Protein AF-A0A370H7X9-F1 (afdb_monomer)

Sequence (72 aa):
MVATRWVDENDPNQKRAEWEANWFAAAFLMPATAFQQALATRGSLKSVANFFGVSARAAEVRLETLGSAELI

Organism: NCBI:txid186651

Foldseek 3Di:
DFPDDDQDPVDPVSVVVRVVVLVVVLCVLQPLVNLVVCCVVPVDLCSSCVVSVHDSVSSVVSCVVNVVVVPD

Radius of gyration: 13.51 Å; Cα contacts (8 Å, |Δi|>4): 49; chains: 1; bounding box: 34×25×32 Å

pLDDT: mean 86.06, std 14.92, range [35.0, 97.5]

Structure (mmCIF, N/CA/C/O backbone):
data_AF-A0A370H7X9-F1
#
_entry.id   AF-A0A370H7X9-F1
#
loop_
_atom_site.group_PDB
_atom_site.id
_atom_site.type_symbol
_atom_site.label_atom_id
_atom_site.label_alt_id
_atom_site.label_comp_id
_atom_site.label_asym_id
_atom_site.label_entity_id
_atom_site.label_seq_id
_atom_site.pdbx_PDB_ins_code
_atom_site.Cartn_x
_atom_site.Cartn_y
_atom_site.Cartn_z
_atom_site.occupancy
_atom_site.B_iso_or_equiv
_atom_site.auth_seq_id
_atom_site.auth_comp_id
_atom_site.auth_asym_id
_atom_site.auth_atom_id
_atom_site.pdbx_PDB_model_num
ATOM 1 N N . MET A 1 1 ? 5.201 -0.518 0.138 1.00 53.72 1 MET A N 1
ATOM 2 C CA . MET A 1 1 ? 5.401 -1.880 -0.393 1.00 53.72 1 MET A CA 1
ATOM 3 C C . MET A 1 1 ? 6.482 -1.784 -1.425 1.00 53.72 1 MET A C 1
ATOM 5 O O . MET A 1 1 ? 6.478 -0.802 -2.150 1.00 53.72 1 MET A O 1
ATOM 9 N N . VAL A 1 2 ? 7.443 -2.696 -1.396 1.00 58.16 2 VAL A N 1
ATOM 10 C CA . VAL A 1 2 ? 8.547 -2.689 -2.351 1.00 58.16 2 VAL A CA 1
ATOM 11 C C . VAL A 1 2 ? 8.749 -4.131 -2.785 1.00 58.16 2 VAL A C 1
ATOM 13 O O . VAL A 1 2 ? 8.952 -4.997 -1.933 1.00 58.16 2 VAL A O 1
ATOM 16 N N . ALA A 1 3 ? 8.635 -4.396 -4.081 1.00 57.47 3 ALA A N 1
ATOM 17 C CA . ALA A 1 3 ? 8.937 -5.691 -4.674 1.00 57.47 3 ALA A CA 1
ATOM 18 C C . ALA A 1 3 ? 10.463 -5.880 -4.784 1.00 57.47 3 ALA A C 1
ATOM 20 O O . ALA A 1 3 ? 11.027 -5.952 -5.867 1.00 57.47 3 ALA A O 1
ATOM 21 N N . THR A 1 4 ? 11.171 -5.928 -3.656 1.00 61.78 4 THR A N 1
ATOM 22 C CA . THR A 1 4 ? 12.635 -6.037 -3.642 1.00 61.78 4 THR A CA 1
ATOM 23 C C . THR A 1 4 ? 13.097 -7.484 -3.619 1.00 61.78 4 THR A C 1
ATOM 25 O O . THR A 1 4 ? 13.311 -8.069 -2.557 1.00 61.78 4 THR A O 1
ATOM 28 N N . ARG A 1 5 ? 13.356 -8.039 -4.803 1.00 60.31 5 ARG A N 1
ATOM 29 C CA . ARG A 1 5 ? 14.571 -8.833 -5.039 1.00 60.31 5 ARG A CA 1
ATOM 30 C C . ARG A 1 5 ? 14.715 -9.058 -6.546 1.00 60.31 5 ARG A C 1
ATOM 32 O O . ARG A 1 5 ? 13.848 -9.705 -7.114 1.00 60.31 5 ARG A O 1
ATOM 39 N N . TRP A 1 6 ? 15.813 -8.571 -7.138 1.00 65.88 6 TRP A N 1
ATOM 40 C CA . TRP A 1 6 ? 16.232 -8.763 -8.545 1.00 65.88 6 TRP A CA 1
ATOM 41 C C . TRP A 1 6 ? 15.661 -7.792 -9.598 1.00 65.88 6 TRP A C 1
ATOM 43 O O . TRP A 1 6 ? 15.212 -8.235 -10.647 1.00 65.88 6 TRP A O 1
ATOM 53 N N . VAL A 1 7 ? 15.719 -6.479 -9.354 1.00 69.38 7 VAL A N 1
ATOM 54 C CA . VAL A 1 7 ? 15.567 -5.470 -10.420 1.00 69.38 7 VAL A CA 1
ATOM 55 C C . VAL A 1 7 ? 16.951 -4.924 -10.760 1.00 69.38 7 VAL A C 1
ATOM 57 O O . VAL A 1 7 ? 17.663 -4.466 -9.867 1.00 69.38 7 VAL A O 1
ATOM 60 N N . ASP A 1 8 ? 17.348 -4.989 -12.030 1.00 81.12 8 ASP A N 1
ATOM 61 C CA . ASP A 1 8 ? 18.476 -4.197 -12.529 1.00 81.12 8 ASP A CA 1
ATOM 62 C C . ASP A 1 8 ? 18.018 -2.746 -12.706 1.00 81.12 8 ASP A C 1
ATOM 64 O O . ASP A 1 8 ? 17.215 -2.430 -13.585 1.00 81.12 8 ASP A O 1
ATOM 68 N N . GLU A 1 9 ? 18.537 -1.843 -11.874 1.00 80.94 9 GLU A N 1
ATOM 69 C CA . GLU A 1 9 ? 18.214 -0.420 -11.957 1.00 80.94 9 GLU A CA 1
ATOM 70 C C . GLU A 1 9 ? 18.692 0.224 -13.269 1.00 80.94 9 GLU A C 1
ATOM 72 O O . GLU A 1 9 ? 18.247 1.315 -13.613 1.00 80.94 9 GLU A O 1
ATOM 77 N N . ASN A 1 10 ? 19.568 -0.404 -14.046 1.00 86.94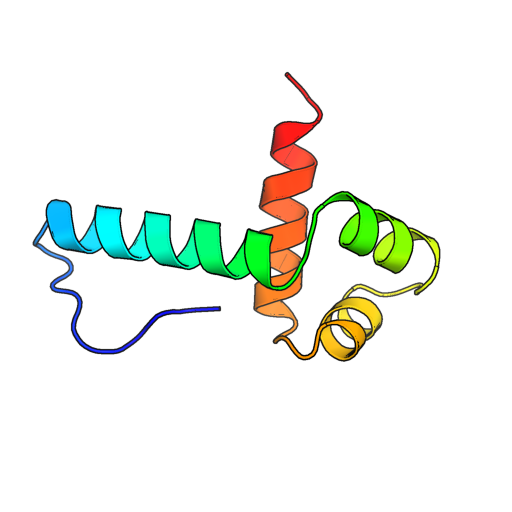 10 ASN A N 1
ATOM 78 C CA . ASN A 1 10 ? 19.967 0.123 -15.351 1.00 86.94 10 ASN A CA 1
ATOM 79 C C . ASN A 1 10 ? 19.049 -0.354 -16.484 1.00 86.94 10 ASN A C 1
ATOM 81 O O . ASN A 1 10 ? 19.114 0.199 -17.582 1.00 86.94 10 ASN A O 1
ATOM 85 N N . ASP A 1 11 ? 18.160 -1.317 -16.221 1.00 90.44 11 ASP A N 1
ATOM 86 C CA . ASP A 1 11 ? 17.196 -1.821 -17.194 1.00 90.44 11 ASP A CA 1
ATOM 87 C C . ASP A 1 11 ? 15.866 -1.041 -17.105 1.00 90.44 11 ASP A C 1
ATOM 89 O O . ASP A 1 11 ? 15.108 -1.176 -16.134 1.00 90.44 11 ASP A O 1
ATOM 93 N N . PRO A 1 12 ? 15.526 -0.227 -18.122 1.00 90.56 12 PRO A N 1
ATOM 94 C CA . PRO A 1 12 ? 14.289 0.547 -18.121 1.00 90.56 12 PRO A CA 1
ATOM 95 C C . PRO A 1 12 ? 13.024 -0.329 -18.110 1.00 90.56 12 PRO A C 1
ATOM 97 O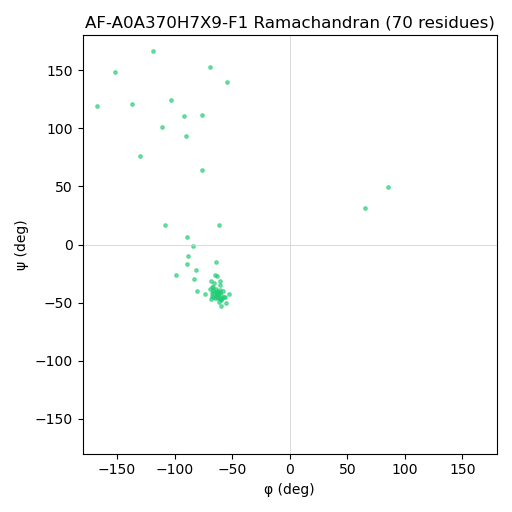 O . PRO A 1 12 ? 11.994 0.107 -17.589 1.00 90.56 12 PRO A O 1
ATOM 100 N N . ASN A 1 13 ? 13.078 -1.555 -18.641 1.00 92.00 13 ASN A N 1
ATOM 101 C CA . ASN A 1 13 ? 11.925 -2.456 -18.658 1.00 92.00 13 ASN A CA 1
ATOM 102 C C . ASN A 1 13 ? 11.645 -3.022 -17.266 1.00 92.00 13 ASN A C 1
ATOM 104 O O . ASN A 1 13 ? 10.489 -3.049 -16.842 1.00 92.00 13 ASN A O 1
ATOM 108 N N . GLN A 1 14 ? 12.686 -3.423 -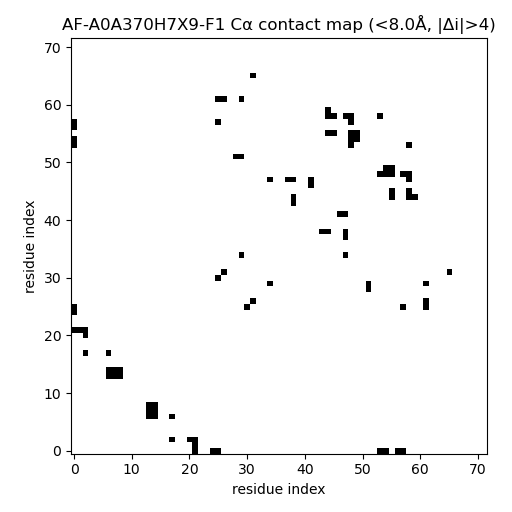16.531 1.00 89.56 14 GLN A N 1
ATOM 109 C CA . GLN A 1 14 ? 12.523 -3.931 -15.166 1.00 89.56 14 GLN A CA 1
ATOM 110 C C . GLN A 1 14 ? 12.047 -2.832 -14.213 1.00 89.56 14 GLN A C 1
ATOM 112 O O . GLN A 1 14 ? 11.139 -3.071 -13.421 1.00 89.56 14 GLN A O 1
ATOM 117 N N . LYS A 1 15 ? 12.559 -1.603 -14.357 1.00 88.69 15 LYS A N 1
ATOM 118 C CA . LYS A 1 15 ? 12.057 -0.426 -13.624 1.00 88.69 15 LYS A CA 1
ATOM 119 C C . LYS A 1 15 ? 10.566 -0.188 -13.845 1.00 88.69 15 LYS A C 1
ATOM 121 O O . LYS A 1 15 ? 9.822 0.061 -12.897 1.00 88.69 15 LYS A O 1
ATOM 126 N N . ARG A 1 16 ? 10.115 -0.269 -15.100 1.00 89.06 16 ARG A N 1
ATOM 127 C CA . ARG A 1 16 ? 8.694 -0.133 -15.434 1.00 89.06 16 ARG A CA 1
ATOM 128 C C . ARG A 1 16 ? 7.870 -1.271 -14.834 1.00 89.06 16 ARG A C 1
ATOM 130 O O . ARG A 1 16 ? 6.841 -0.998 -14.226 1.00 89.06 16 ARG A O 1
ATOM 137 N N . ALA A 1 17 ? 8.332 -2.513 -14.963 1.00 90.56 17 ALA A N 1
ATOM 138 C CA . ALA A 1 17 ? 7.648 -3.678 -14.408 1.00 90.56 17 ALA A CA 1
ATOM 139 C C . ALA A 1 17 ? 7.522 -3.596 -12.877 1.00 90.56 17 ALA A C 1
ATOM 141 O O . ALA A 1 17 ? 6.461 -3.889 -12.330 1.00 90.56 17 ALA A O 1
ATOM 142 N N . GLU A 1 18 ? 8.568 -3.143 -12.180 1.00 87.75 18 GLU A N 1
ATOM 143 C CA . GLU A 1 18 ? 8.528 -2.910 -10.735 1.00 87.75 18 GLU A CA 1
ATOM 144 C C . GLU A 1 18 ? 7.506 -1.828 -10.366 1.00 87.75 18 GLU A C 1
ATOM 146 O O . GLU A 1 18 ? 6.712 -2.009 -9.438 1.00 87.75 18 GLU A O 1
ATOM 151 N N . TRP A 1 19 ? 7.488 -0.712 -11.099 1.00 88.94 19 TRP A N 1
ATOM 152 C CA . TRP A 1 19 ? 6.507 0.350 -10.884 1.00 88.94 19 TRP A CA 1
ATOM 153 C C . TRP A 1 19 ? 5.068 -0.153 -11.088 1.00 88.94 19 TRP A C 1
ATOM 155 O O . TRP A 1 19 ? 4.220 0.070 -10.220 1.00 88.94 19 TRP A O 1
ATOM 165 N N . GLU A 1 20 ? 4.801 -0.892 -12.171 1.00 90.75 20 GLU A N 1
ATOM 166 C CA . GLU A 1 20 ? 3.483 -1.477 -12.467 1.00 90.75 20 GLU A CA 1
ATOM 167 C C . GLU A 1 20 ? 3.066 -2.499 -11.396 1.00 90.75 20 GLU A C 1
ATOM 169 O O . GLU A 1 20 ? 1.923 -2.482 -10.930 1.00 90.75 20 GLU A O 1
ATOM 174 N N . ALA A 1 21 ? 3.996 -3.340 -10.934 1.00 90.56 21 ALA A N 1
ATOM 175 C CA . ALA A 1 21 ? 3.749 -4.311 -9.871 1.00 90.56 21 ALA A CA 1
ATOM 176 C C . ALA A 1 21 ? 3.418 -3.631 -8.534 1.00 90.56 21 ALA A C 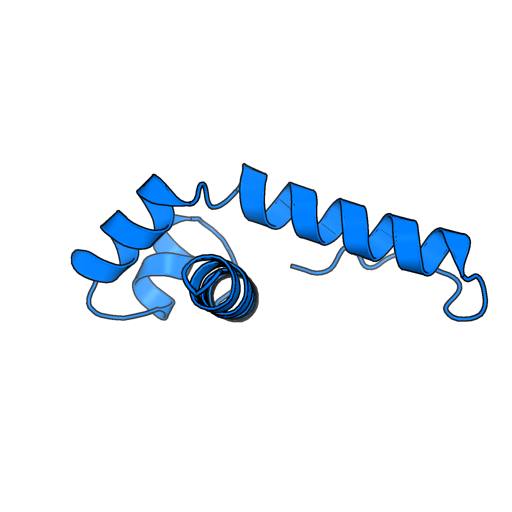1
ATOM 178 O O . ALA A 1 21 ? 2.474 -4.032 -7.848 1.00 90.56 21 ALA A O 1
ATOM 179 N N . ASN A 1 22 ? 4.149 -2.573 -8.172 1.00 87.56 22 ASN A N 1
ATOM 180 C CA . ASN A 1 22 ? 3.887 -1.798 -6.961 1.00 87.56 22 ASN A CA 1
ATOM 181 C C . ASN A 1 22 ? 2.544 -1.049 -7.045 1.00 87.56 22 ASN A C 1
ATOM 183 O O . ASN A 1 22 ? 1.793 -1.039 -6.064 1.00 87.56 22 ASN A O 1
ATOM 187 N N . TRP A 1 23 ? 2.207 -0.469 -8.205 1.00 90.50 23 TRP A N 1
ATOM 188 C CA . TRP A 1 23 ? 0.904 0.159 -8.456 1.00 90.50 23 TRP A CA 1
ATOM 189 C C . TRP A 1 23 ? -0.243 -0.848 -8.304 1.00 90.50 23 TRP A C 1
ATOM 191 O O . TRP A 1 23 ? -1.202 -0.592 -7.567 1.00 90.50 23 TRP A O 1
ATOM 201 N N . PHE A 1 24 ? -0.110 -2.023 -8.925 1.00 93.31 24 PHE A N 1
ATOM 202 C CA . PHE A 1 24 ? -1.093 -3.099 -8.833 1.00 93.31 24 PHE A CA 1
ATOM 203 C C . PHE A 1 24 ? -1.261 -3.585 -7.390 1.00 93.31 24 PHE A C 1
ATOM 205 O O . PHE A 1 24 ? -2.383 -3.645 -6.889 1.00 93.31 24 PHE A O 1
ATOM 212 N N . ALA A 1 25 ? -0.161 -3.871 -6.688 1.00 91.31 25 ALA A N 1
ATOM 213 C CA . ALA A 1 25 ? -0.198 -4.341 -5.305 1.00 91.31 25 ALA A CA 1
ATOM 214 C C . ALA A 1 25 ? -0.880 -3.329 -4.375 1.00 91.31 25 ALA A C 1
ATOM 216 O O . ALA A 1 25 ? -1.716 -3.709 -3.555 1.00 91.31 25 ALA A O 1
ATOM 217 N N . ALA A 1 26 ? -0.578 -2.035 -4.521 1.00 91.94 26 ALA A N 1
ATOM 218 C CA . ALA A 1 26 ? -1.207 -0.990 -3.722 1.00 91.94 26 ALA A CA 1
ATOM 219 C C . ALA A 1 26 ? -2.724 -0.924 -3.955 1.00 91.94 26 ALA A C 1
ATOM 221 O O . ALA A 1 26 ? -3.487 -0.823 -2.994 1.00 91.94 26 ALA A O 1
ATOM 222 N N . ALA A 1 27 ? -3.171 -1.017 -5.209 1.00 92.69 27 ALA A N 1
ATOM 223 C CA . ALA A 1 27 ? -4.593 -1.014 -5.543 1.00 92.69 27 ALA A CA 1
ATOM 224 C C . ALA A 1 27 ? -5.316 -2.289 -5.084 1.00 92.69 27 ALA A C 1
ATOM 226 O O . ALA A 1 27 ? -6.445 -2.204 -4.600 1.00 92.69 27 ALA A O 1
ATOM 227 N N . PHE A 1 28 ? -4.658 -3.443 -5.198 1.00 95.19 28 PHE A N 1
ATOM 228 C CA . PHE A 1 28 ? -5.188 -4.738 -4.781 1.00 95.19 28 PHE A CA 1
ATOM 229 C C . PHE A 1 28 ? -5.364 -4.823 -3.260 1.00 95.19 28 PHE A C 1
ATOM 231 O O . PHE A 1 28 ? -6.403 -5.259 -2.772 1.00 95.19 28 PHE A O 1
ATOM 238 N N . LEU A 1 29 ? -4.364 -4.372 -2.501 1.00 96.06 29 LEU A N 1
ATOM 239 C CA . LEU A 1 29 ? -4.359 -4.468 -1.040 1.00 96.06 29 LEU A CA 1
ATOM 240 C C . LEU A 1 29 ? -5.131 -3.341 -0.359 1.00 96.06 29 LEU A C 1
ATOM 242 O O . LEU A 1 29 ? -5.670 -3.533 0.726 1.00 96.06 29 LEU A O 1
ATOM 246 N N . MET A 1 30 ? -5.186 -2.165 -0.984 1.00 96.38 30 MET A N 1
ATOM 247 C CA . MET A 1 30 ? -5.883 -0.990 -0.467 1.00 96.38 30 MET A CA 1
ATOM 248 C C . MET A 1 30 ? -6.801 -0.400 -1.549 1.00 96.38 30 MET A C 1
ATOM 250 O O . MET A 1 30 ? -6.471 0.630 -2.156 1.00 96.38 30 MET A O 1
ATOM 254 N N . PRO A 1 31 ? -7.966 -1.023 -1.814 1.00 96.38 31 PRO A N 1
ATOM 255 C CA . PRO A 1 31 ? -8.943 -0.495 -2.763 1.00 96.38 31 PRO A CA 1
ATOM 256 C C . PRO A 1 31 ? -9.333 0.945 -2.414 1.00 96.38 31 PRO A C 1
ATOM 258 O O . PRO A 1 31 ? -9.486 1.272 -1.240 1.00 96.38 31 PRO A O 1
ATOM 261 N N . ALA A 1 32 ? -9.486 1.811 -3.421 1.00 94.88 32 ALA A N 1
ATOM 262 C CA . ALA A 1 32 ? -9.597 3.262 -3.220 1.00 94.88 32 ALA A CA 1
ATOM 263 C C . ALA A 1 32 ? -10.735 3.656 -2.261 1.00 94.88 32 ALA A C 1
ATOM 265 O O . ALA A 1 32 ? -10.501 4.346 -1.271 1.00 94.88 32 ALA A O 1
ATOM 266 N N . THR A 1 33 ? -11.939 3.134 -2.501 1.00 94.69 33 THR A N 1
ATOM 267 C CA . THR A 1 33 ? -13.131 3.418 -1.689 1.00 94.69 33 THR A CA 1
ATOM 268 C C . THR A 1 33 ? -12.975 2.934 -0.248 1.00 94.69 33 THR A C 1
ATOM 270 O O . THR A 1 33 ? -13.235 3.681 0.693 1.00 94.69 33 THR A O 1
ATOM 273 N N . ALA A 1 34 ? -12.485 1.705 -0.057 1.00 96.25 34 ALA A N 1
ATOM 274 C CA . ALA A 1 34 ? -12.232 1.141 1.266 1.00 96.25 34 ALA A CA 1
ATOM 275 C C . ALA A 1 34 ? -11.138 1.919 2.017 1.00 96.25 34 ALA A C 1
ATOM 277 O O . ALA A 1 34 ? -11.242 2.132 3.224 1.00 96.25 34 ALA A O 1
ATOM 278 N N . PHE A 1 35 ? -10.095 2.365 1.314 1.00 95.94 35 PHE A N 1
ATOM 279 C CA . PHE A 1 35 ? -9.000 3.137 1.893 1.00 95.94 35 PHE A CA 1
ATOM 280 C C . PHE A 1 35 ? -9.460 4.527 2.350 1.00 95.94 35 PHE A C 1
ATOM 282 O O . PHE A 1 35 ? -9.159 4.928 3.473 1.00 95.94 35 PHE A O 1
ATOM 289 N N . GLN A 1 36 ? -10.258 5.229 1.540 1.00 94.38 36 GLN A N 1
ATOM 290 C CA . GLN A 1 36 ? -10.855 6.520 1.909 1.00 94.38 36 GLN A CA 1
ATOM 291 C C . GLN A 1 36 ? -11.808 6.399 3.104 1.00 94.38 36 GLN A C 1
ATOM 293 O O . GLN A 1 36 ? -11.735 7.194 4.041 1.00 94.38 36 GLN A O 1
ATOM 298 N N . GLN A 1 37 ? -12.653 5.366 3.129 1.00 95.56 37 GLN A N 1
ATOM 299 C CA . GLN A 1 37 ? -13.518 5.086 4.279 1.00 95.56 37 GLN A CA 1
ATOM 300 C C . GLN A 1 37 ? -12.702 4.792 5.542 1.00 95.56 37 GLN A C 1
ATOM 302 O O . GLN A 1 37 ? -13.021 5.286 6.625 1.00 95.56 37 GLN A O 1
ATOM 307 N N . ALA A 1 38 ? -11.622 4.016 5.418 1.00 95.81 38 ALA A N 1
ATOM 308 C CA . ALA A 1 38 ? -10.725 3.739 6.530 1.00 95.81 38 ALA A CA 1
ATOM 309 C C . ALA A 1 38 ? -10.045 5.019 7.040 1.00 95.81 38 ALA A C 1
ATOM 311 O O . ALA A 1 38 ? -9.962 5.194 8.250 1.00 95.81 38 ALA A O 1
ATOM 312 N N . LEU A 1 39 ? -9.620 5.932 6.162 1.00 93.62 39 LEU A N 1
ATOM 313 C CA . LEU A 1 39 ? -9.067 7.235 6.555 1.00 93.62 39 LEU A CA 1
ATOM 314 C C . LEU A 1 39 ? -10.082 8.108 7.298 1.00 93.62 39 LEU A C 1
ATOM 316 O O . LEU A 1 39 ? -9.736 8.715 8.307 1.00 93.62 39 LEU A O 1
ATOM 320 N N . ALA A 1 40 ? -11.331 8.144 6.832 1.00 92.75 40 ALA A N 1
ATOM 321 C CA . ALA A 1 40 ? -12.388 8.929 7.467 1.00 92.75 40 ALA A CA 1
ATOM 322 C C . ALA A 1 40 ? -12.788 8.382 8.850 1.00 92.75 40 ALA A C 1
ATOM 324 O O . ALA A 1 40 ? -13.188 9.140 9.730 1.00 92.75 40 ALA A O 1
ATOM 325 N N . THR A 1 41 ? -12.688 7.065 9.050 1.00 94.38 41 THR A N 1
ATOM 326 C CA . THR A 1 41 ? -13.151 6.389 10.277 1.00 94.38 41 THR A CA 1
ATOM 327 C C . THR A 1 41 ? -12.037 6.100 11.280 1.00 94.38 41 THR A C 1
ATOM 329 O O . THR A 1 41 ? -12.291 6.001 12.481 1.00 94.38 41 THR A O 1
ATOM 332 N N . ARG A 1 42 ? -10.790 5.958 10.823 1.00 87.12 42 ARG A N 1
ATOM 333 C CA . ARG A 1 42 ? -9.628 5.641 11.657 1.00 87.12 42 ARG A CA 1
ATOM 334 C C . ARG A 1 42 ? -8.742 6.876 11.698 1.00 87.12 42 ARG A C 1
ATOM 336 O O . ARG A 1 42 ? -7.981 7.118 10.774 1.00 87.12 42 ARG A O 1
ATOM 343 N N . GLY A 1 43 ? -8.810 7.632 12.792 1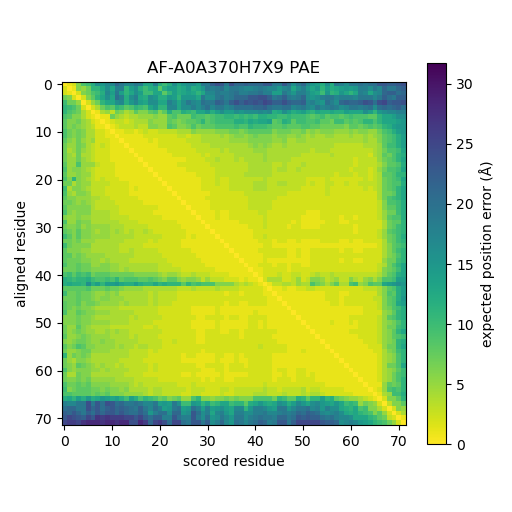.00 84.62 43 GLY A N 1
ATOM 344 C CA . GLY A 1 43 ? -8.168 8.947 12.963 1.00 84.62 43 GLY A CA 1
ATOM 345 C C . GLY A 1 43 ? -6.632 9.021 12.867 1.00 84.62 43 GLY A C 1
ATOM 346 O O . GLY A 1 43 ? -6.051 9.999 13.323 1.00 84.62 43 GLY A O 1
ATOM 347 N N . SER A 1 44 ? -5.945 8.012 12.321 1.00 92.94 44 SER A N 1
ATOM 348 C CA . SER A 1 44 ? -4.535 8.107 11.935 1.00 92.94 44 SER A CA 1
ATOM 349 C C . SER A 1 44 ? -4.192 7.156 10.783 1.00 92.94 44 SER A C 1
ATOM 351 O O . SER A 1 44 ? -4.704 6.035 10.709 1.00 92.94 44 SER A O 1
ATOM 353 N N . LEU A 1 45 ? -3.233 7.554 9.940 1.00 94.12 45 LEU A N 1
ATOM 354 C CA . LEU A 1 45 ? -2.726 6.727 8.839 1.00 94.12 45 LEU A CA 1
ATOM 355 C C . LEU A 1 45 ? -2.094 5.412 9.328 1.00 94.12 45 LEU A C 1
ATOM 357 O O . LEU A 1 45 ? -2.205 4.382 8.669 1.00 94.12 45 LEU A O 1
ATOM 361 N N . LYS A 1 46 ? -1.497 5.411 10.527 1.00 95.81 46 LYS A N 1
ATOM 362 C CA . LYS A 1 46 ? -0.966 4.198 11.168 1.00 95.81 46 LYS A CA 1
ATOM 363 C C . LYS A 1 46 ? -2.074 3.183 11.464 1.00 95.81 46 LYS A C 1
ATOM 365 O O . LYS A 1 46 ? -1.904 1.994 11.207 1.00 95.81 46 LYS A O 1
ATOM 370 N N . SER A 1 47 ? -3.220 3.645 11.965 1.00 96.38 47 SER A N 1
ATOM 371 C CA . SER A 1 47 ? -4.384 2.785 12.204 1.00 96.38 47 SER A CA 1
ATOM 372 C C . SER A 1 47 ? -4.973 2.232 10.904 1.00 96.38 47 SER A C 1
ATOM 374 O O . SER A 1 47 ? -5.465 1.105 10.896 1.00 96.38 47 SER A O 1
ATOM 376 N N . VAL A 1 48 ? -4.905 2.996 9.809 1.00 96.88 48 VAL A N 1
ATOM 377 C CA . VAL A 1 48 ? -5.294 2.540 8.465 1.00 96.88 48 VAL A CA 1
ATOM 378 C C . VAL A 1 48 ? -4.323 1.483 7.935 1.00 96.88 48 VAL A C 1
ATOM 380 O O . VAL A 1 48 ? -4.762 0.424 7.499 1.00 96.88 48 VAL A O 1
ATOM 383 N N . ALA A 1 49 ? -3.012 1.712 8.041 1.00 96.94 49 ALA A N 1
ATOM 384 C CA . ALA A 1 49 ? -1.995 0.742 7.631 1.00 96.94 49 ALA A CA 1
ATOM 385 C C . ALA A 1 49 ? -2.156 -0.600 8.366 1.00 96.94 49 ALA A C 1
ATOM 387 O O . ALA A 1 49 ? -2.173 -1.657 7.735 1.00 96.94 49 ALA A O 1
ATOM 388 N N . ASN A 1 50 ? -2.379 -0.548 9.684 1.00 97.06 50 ASN A N 1
ATOM 389 C CA . ASN A 1 50 ? -2.654 -1.732 10.497 1.00 97.06 50 ASN A CA 1
ATOM 390 C C . ASN A 1 50 ? -3.925 -2.468 10.048 1.00 97.06 50 ASN A C 1
ATOM 392 O O . ASN A 1 50 ? -3.943 -3.694 10.043 1.00 97.06 50 ASN A O 1
ATOM 396 N N . PHE A 1 51 ? -4.979 -1.739 9.665 1.00 97.50 51 PHE A N 1
ATOM 397 C CA . PHE A 1 51 ? -6.229 -2.337 9.189 1.00 97.50 51 PHE A CA 1
ATOM 398 C C . PHE A 1 51 ? -6.046 -3.119 7.883 1.00 97.50 51 PHE A C 1
ATOM 400 O O . PHE A 1 51 ? -6.589 -4.210 7.753 1.00 97.50 51 PHE A O 1
ATOM 407 N N . PHE A 1 52 ? -5.250 -2.595 6.950 1.00 96.31 52 PHE A N 1
ATOM 408 C CA . PHE A 1 52 ? -4.944 -3.272 5.685 1.00 96.31 52 PHE A CA 1
ATOM 409 C C . PHE A 1 52 ? -3.788 -4.280 5.783 1.00 96.31 52 PHE A C 1
ATOM 411 O O . PHE A 1 52 ? -3.451 -4.917 4.789 1.00 96.31 52 PHE A O 1
ATOM 418 N N . GLY A 1 53 ? -3.164 -4.437 6.956 1.00 96.69 53 GLY A N 1
ATOM 419 C CA . GLY A 1 53 ? -2.032 -5.350 7.138 1.00 96.69 53 GLY A CA 1
ATOM 420 C C . GLY A 1 53 ? -0.785 -4.942 6.346 1.00 96.69 53 GLY A C 1
ATOM 421 O O . GLY A 1 53 ? -0.024 -5.800 5.904 1.00 96.69 53 GLY A O 1
ATOM 422 N N . VAL A 1 54 ? -0.573 -3.639 6.144 1.00 95.50 54 VAL A N 1
ATOM 423 C CA . VAL A 1 54 ? 0.551 -3.095 5.366 1.00 95.50 54 VAL A CA 1
ATOM 424 C C . VAL A 1 54 ? 1.455 -2.209 6.225 1.00 95.50 54 VAL A C 1
ATOM 426 O O . VAL A 1 54 ? 1.094 -1.791 7.323 1.00 95.50 54 VAL A O 1
ATOM 429 N N . SER A 1 55 ? 2.650 -1.883 5.725 1.00 95.38 55 SER A N 1
ATOM 430 C CA . SER A 1 55 ? 3.516 -0.913 6.401 1.00 95.38 55 SER A CA 1
ATOM 431 C C . SER A 1 55 ? 2.947 0.507 6.317 1.00 95.38 55 SER A C 1
ATOM 433 O O . SER A 1 55 ? 2.285 0.860 5.340 1.00 95.38 55 SER A O 1
ATOM 435 N N . ALA A 1 56 ? 3.272 1.359 7.297 1.00 94.12 56 ALA A N 1
ATOM 436 C CA . ALA A 1 56 ? 2.8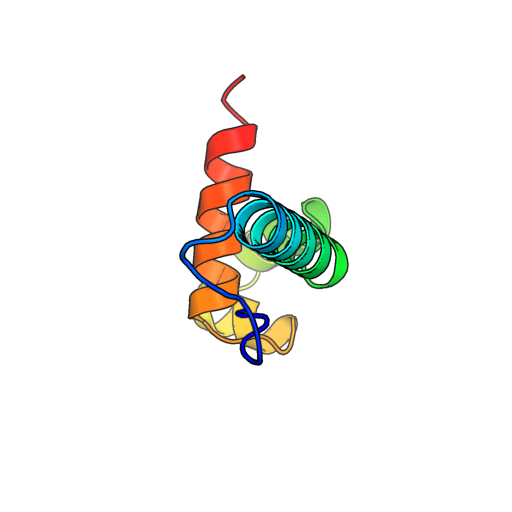88 2.776 7.275 1.00 94.12 56 ALA A CA 1
ATOM 437 C C . ALA A 1 56 ? 3.307 3.460 5.962 1.00 94.12 56 ALA A C 1
ATOM 439 O O . ALA A 1 56 ? 2.493 4.117 5.322 1.00 94.12 56 ALA A O 1
ATOM 440 N N . ARG A 1 57 ? 4.526 3.172 5.483 1.00 93.31 57 ARG A N 1
ATOM 441 C CA . ARG A 1 57 ? 5.025 3.688 4.204 1.00 93.31 57 ARG A CA 1
ATOM 442 C C . ARG A 1 57 ? 4.176 3.263 3.001 1.00 93.31 57 ARG A C 1
ATOM 444 O O . ARG A 1 57 ? 4.046 4.019 2.049 1.00 93.31 57 ARG A O 1
ATOM 451 N N . ALA A 1 58 ? 3.605 2.057 3.006 1.00 92.81 58 ALA A N 1
ATOM 452 C CA . ALA A 1 58 ? 2.710 1.627 1.931 1.00 92.81 58 ALA A CA 1
ATOM 453 C C . ALA A 1 58 ? 1.404 2.435 1.928 1.00 92.81 58 ALA A C 1
ATOM 455 O O . ALA A 1 58 ? 0.946 2.840 0.863 1.00 92.81 58 ALA A O 1
ATOM 456 N N . ALA A 1 59 ? 0.841 2.696 3.111 1.00 94.88 59 ALA A N 1
ATOM 457 C CA . ALA A 1 59 ? -0.350 3.526 3.256 1.00 94.88 59 ALA A CA 1
ATOM 458 C C . ALA A 1 59 ? -0.083 4.997 2.880 1.00 94.88 59 ALA A C 1
ATOM 460 O O . ALA A 1 59 ? -0.933 5.615 2.251 1.00 94.88 59 ALA A O 1
ATOM 461 N N . GLU A 1 60 ? 1.099 5.541 3.189 1.00 94.06 60 GLU A N 1
ATOM 462 C CA . GLU A 1 60 ? 1.529 6.876 2.730 1.00 94.06 60 GLU A CA 1
ATOM 463 C C . GLU A 1 60 ? 1.566 6.970 1.205 1.00 94.06 60 GLU A C 1
ATOM 465 O O . GLU A 1 60 ? 0.903 7.827 0.632 1.00 94.06 60 G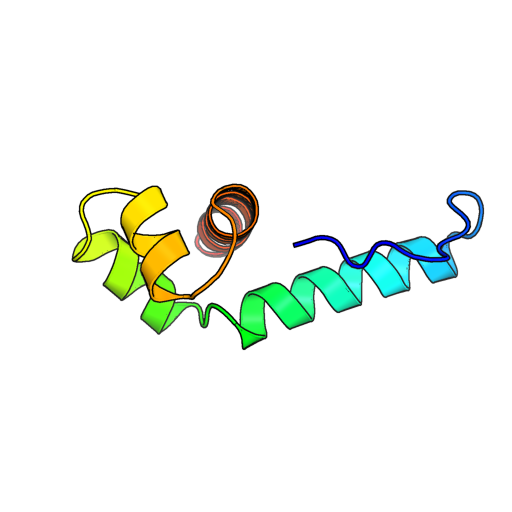LU A O 1
ATOM 470 N N . VAL A 1 61 ? 2.260 6.039 0.541 1.00 92.44 61 VAL A N 1
ATOM 471 C CA . VAL A 1 61 ? 2.309 5.995 -0.930 1.00 92.44 61 VAL A CA 1
ATOM 472 C C . VAL A 1 61 ? 0.899 5.876 -1.506 1.00 92.44 61 VAL A C 1
ATOM 474 O O . VAL A 1 61 ? 0.563 6.540 -2.482 1.00 92.44 61 VAL A O 1
ATOM 477 N N . ARG A 1 62 ? 0.025 5.073 -0.886 1.00 93.75 62 ARG A N 1
ATOM 478 C CA . ARG A 1 62 ? -1.365 4.959 -1.335 1.00 93.75 62 ARG A CA 1
ATOM 479 C C . ARG A 1 62 ? -2.122 6.280 -1.211 1.00 93.75 62 ARG A C 1
ATOM 481 O O . ARG A 1 62 ? -2.803 6.659 -2.162 1.00 93.75 62 ARG A O 1
ATOM 488 N N . LEU A 1 63 ? -1.977 6.982 -0.090 1.00 93.62 63 LEU A N 1
ATOM 489 C CA . LEU A 1 63 ? -2.567 8.302 0.128 1.00 93.62 63 LEU A CA 1
ATOM 490 C C . LEU A 1 63 ? -2.077 9.317 -0.915 1.00 93.62 63 LEU A C 1
ATOM 492 O O . LEU A 1 63 ? -2.902 9.994 -1.520 1.00 93.62 63 LEU A O 1
ATOM 496 N N . GLU A 1 64 ? -0.770 9.365 -1.181 1.00 90.62 64 GLU A N 1
ATOM 497 C CA . GLU A 1 64 ? -0.171 10.222 -2.216 1.00 90.62 64 GLU A CA 1
ATOM 498 C C . GLU A 1 64 ? -0.756 9.907 -3.608 1.00 90.62 64 GLU A C 1
ATOM 500 O O . GLU A 1 64 ? -1.166 10.815 -4.335 1.00 90.62 64 GLU A O 1
ATOM 505 N N . THR A 1 65 ? -0.868 8.620 -3.967 1.00 88.62 65 THR A N 1
ATOM 506 C CA . THR A 1 65 ? -1.394 8.203 -5.282 1.00 88.62 65 THR A CA 1
ATOM 507 C C . THR A 1 65 ? -2.880 8.510 -5.471 1.00 88.62 65 THR A C 1
ATOM 509 O O . THR A 1 65 ? -3.278 8.868 -6.575 1.00 88.62 65 THR A O 1
ATOM 512 N N . LEU A 1 66 ? -3.706 8.391 -4.424 1.00 88.12 66 LEU A N 1
ATOM 513 C CA . LEU A 1 66 ? -5.144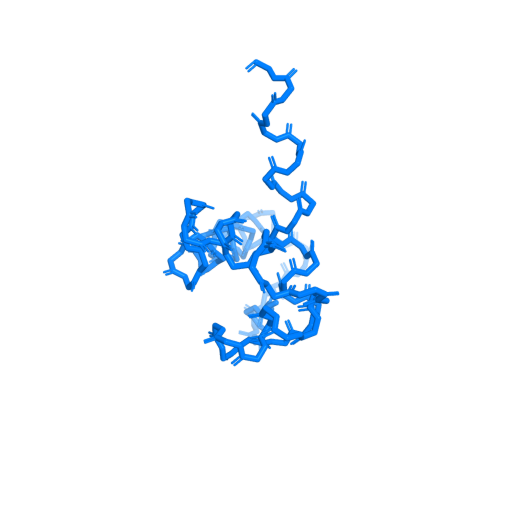 8.679 -4.503 1.00 88.12 66 LEU A CA 1
ATOM 514 C C . LEU A 1 66 ? -5.439 10.180 -4.418 1.00 88.12 66 LEU A C 1
ATOM 516 O O . LEU A 1 66 ? -6.262 10.672 -5.180 1.00 88.12 66 LEU A O 1
ATOM 520 N N . GLY A 1 67 ? -4.728 10.917 -3.559 1.00 77.88 67 GLY A N 1
ATOM 521 C CA . GLY A 1 67 ? -4.870 12.373 -3.452 1.00 77.88 67 GLY A CA 1
ATOM 522 C C . GLY A 1 67 ? -4.438 13.120 -4.718 1.00 77.88 67 GLY A C 1
ATOM 523 O O . GLY A 1 67 ? -4.953 14.195 -5.000 1.00 77.88 67 GLY A O 1
ATOM 524 N N . SER A 1 68 ? -3.541 12.533 -5.515 1.00 59.53 68 SER A N 1
ATOM 525 C CA . SER A 1 68 ? -3.140 13.083 -6.819 1.00 59.53 68 SER A CA 1
ATOM 526 C C . SER A 1 68 ? -4.126 12.748 -7.946 1.00 59.53 68 SER A C 1
ATOM 528 O O . SER A 1 68 ? -4.143 13.435 -8.963 1.00 59.53 68 SER A O 1
ATOM 530 N N . ALA A 1 69 ? -4.934 11.694 -7.788 1.00 53.91 69 ALA A N 1
ATOM 531 C CA . ALA A 1 69 ? -5.852 11.203 -8.817 1.00 53.91 69 ALA A CA 1
ATOM 532 C C . ALA A 1 69 ? -7.251 11.849 -8.768 1.00 53.91 69 ALA A C 1
ATOM 534 O O . ALA A 1 69 ? -7.972 11.768 -9.754 1.00 53.91 69 ALA A O 1
ATOM 535 N N . GLU A 1 70 ? -7.638 12.500 -7.663 1.00 48.41 70 GLU A N 1
ATOM 536 C CA . GLU A 1 70 ? -8.940 13.189 -7.517 1.00 48.41 70 GLU A CA 1
ATOM 537 C C . GLU A 1 70 ? -8.933 14.670 -7.965 1.00 48.41 70 GLU A C 1
ATOM 539 O O . GLU A 1 70 ? -9.931 15.366 -7.795 1.00 48.41 70 GLU A O 1
ATOM 544 N N . LEU A 1 71 ? -7.833 15.169 -8.548 1.00 37.69 71 LEU A N 1
ATOM 545 C CA . LEU A 1 71 ? -7.693 16.556 -9.033 1.00 37.69 71 LEU A CA 1
ATOM 546 C C . LEU A 1 71 ? -7.683 16.702 -10.571 1.00 37.69 71 LEU A C 1
ATOM 548 O O . LEU A 1 71 ? -7.277 17.753 -11.071 1.00 37.69 71 LEU A O 1
ATOM 552 N N . ILE A 1 72 ? -8.123 15.688 -11.326 1.00 35.00 72 ILE A N 1
ATOM 553 C CA . ILE A 1 72 ? -8.182 15.719 -12.802 1.00 35.00 72 ILE A CA 1
ATOM 554 C C . ILE A 1 72 ? -9.572 15.325 -13.296 1.00 35.00 72 ILE A C 1
ATOM 556 O O . ILE A 1 72 ? -10.093 14.301 -12.802 1.00 35.00 72 ILE A O 1
#

Mean predicted aligned error: 5.68 Å

InterPro domains:
  IPR010359 IrrE N-terminal-like domain [PF06114] (10-64)

Secondary structure (DSSP, 8-state):
----S---TT-HHHHHHHHHHHHHHHHHHS-HHHHHHHHHHSSSHHHHHHHHT--HHHHHHHHHHHHHHTT-

Nearest PDB structures (foldseek):
  3c57-assembly1_A  TM=9.064E-01  e=5.175E+00  Mycobacterium tuberculosis
  1b9n-assembly1_B  TM=7.901E-01  e=4.043E+00  Escherichia coli
  1mfq-assembly1_C  TM=5.333E-01  e=2.182E+00  Homo sapiens

Solvent-accessible surface area (backbone atoms only — not comparable to full-atom values): 4271 Å² total; per-residue (Å²): 107,77,92,83,78,91,70,55,88,86,38,70,65,46,51,50,50,51,51,52,52,46,53,49,50,46,46,71,63,45,39,68,69,63,45,54,51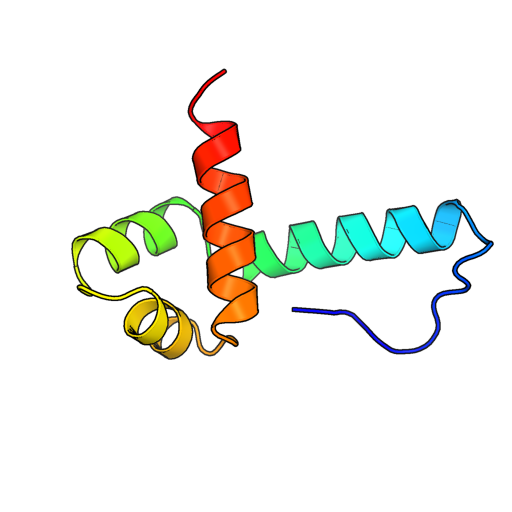,36,53,75,73,30,95,40,66,60,58,35,10,58,72,59,75,46,52,51,68,32,42,50,52,48,49,54,57,52,67,63,58,77,78,116